Protein AF-A0A645J096-F1 (afdb_monomer_lite)

Secondary structure (DSSP, 8-state):
--B-TTS-B-----EEEEE-HHHIIIIIHHHH-EE-TTS-EE----SS-EEEEE-TTSPTTEEEEE-GGGEEEEE-S-TT-EEEEEEEEETTTTEEEEEEE--EEEEESSTTSEEEEE-TT-----------S---PPP--

Sequence (141 aa):
MAKTPEGKTRVVKEVLMIVNPVDYLQKVMPATTVRGADGRYVNDVFPFPTKPVQSTQMPVGKAIFGIGKRYFMGIGTDKSGKIEYDDSYKFLEDERVYLVKLYGHGEPLDNNAFVYADISGLIPAVHTVSIDGVVQTQEVV

Radius of gyration: 24.3 Å; chains: 1; bounding box: 73×26×65 Å

pLDDT: mean 83.19, std 10.9, range [48.84, 94.38]

Structure (mmCIF, N/CA/C/O backbone):
data_AF-A0A645J096-F1
#
_entry.id   AF-A0A645J096-F1
#
loop_
_atom_site.group_PDB
_atom_site.id
_atom_site.type_symbol
_atom_site.label_atom_id
_atom_site.label_alt_id
_atom_site.label_comp_id
_atom_site.label_asym_id
_atom_site.label_entity_id
_atom_site.label_seq_id
_atom_site.pdbx_PDB_ins_code
_atom_site.Cartn_x
_atom_site.Cartn_y
_atom_site.Cartn_z
_atom_site.occupancy
_atom_site.B_iso_or_equiv
_atom_site.auth_seq_id
_atom_site.auth_comp_id
_atom_site.auth_asym_id
_atom_site.auth_atom_id
_atom_site.pdbx_PDB_model_num
ATOM 1 N N . MET A 1 1 ? 5.492 0.769 15.751 1.00 72.56 1 MET A N 1
ATOM 2 C CA . MET A 1 1 ? 5.053 1.991 15.034 1.00 72.56 1 MET A CA 1
ATOM 3 C C . MET A 1 1 ? 5.183 3.284 15.844 1.00 72.56 1 MET A C 1
ATOM 5 O O . MET A 1 1 ? 5.943 4.135 15.412 1.00 72.56 1 MET A O 1
ATOM 9 N N . ALA A 1 2 ? 4.532 3.480 17.000 1.00 78.88 2 ALA A N 1
ATOM 10 C CA . ALA A 1 2 ? 4.588 4.765 17.736 1.00 78.88 2 ALA A CA 1
ATOM 11 C C . ALA A 1 2 ? 5.921 5.074 18.463 1.00 78.88 2 ALA A C 1
ATOM 13 O O . ALA A 1 2 ? 6.142 6.206 18.891 1.00 78.88 2 ALA A O 1
ATOM 14 N N . LYS A 1 3 ? 6.819 4.089 18.583 1.00 83.62 3 LYS A N 1
ATOM 15 C CA . LYS A 1 3 ? 8.191 4.261 19.082 1.00 83.62 3 LYS A CA 1
ATOM 16 C C . LYS A 1 3 ? 9.195 4.131 17.938 1.00 83.62 3 LYS A C 1
ATOM 18 O O . LYS A 1 3 ? 9.022 3.274 17.066 1.00 83.62 3 LYS A O 1
ATOM 23 N N . THR A 1 4 ? 10.217 4.979 17.936 1.00 80.56 4 THR A N 1
ATOM 24 C CA . THR A 1 4 ? 11.381 4.860 17.051 1.00 80.56 4 THR A CA 1
ATOM 25 C C . THR A 1 4 ? 12.261 3.683 17.488 1.00 80.56 4 THR A C 1
ATOM 27 O O . THR A 1 4 ? 12.073 3.160 18.591 1.00 80.56 4 THR A O 1
ATOM 30 N N . PRO A 1 5 ? 13.222 3.245 16.656 1.00 79.75 5 PRO A N 1
ATOM 31 C CA . PRO A 1 5 ? 14.232 2.273 17.080 1.00 79.75 5 PRO A CA 1
ATOM 32 C C . PRO A 1 5 ? 15.004 2.723 18.332 1.00 79.75 5 PRO A C 1
ATOM 34 O O . PRO A 1 5 ? 15.314 1.908 19.189 1.00 79.75 5 PRO A O 1
ATOM 37 N N . GLU A 1 6 ? 15.213 4.033 18.492 1.00 81.62 6 GLU A N 1
ATOM 38 C CA . GLU A 1 6 ? 15.845 4.658 19.667 1.00 81.62 6 GLU A CA 1
ATOM 39 C C . GLU A 1 6 ? 14.914 4.778 20.894 1.00 81.62 6 GLU A C 1
ATOM 41 O O . GLU A 1 6 ? 15.257 5.430 21.876 1.00 81.62 6 GLU A O 1
ATOM 46 N N . GLY A 1 7 ? 13.693 4.238 20.837 1.00 81.12 7 GLY A N 1
ATOM 47 C CA . GLY A 1 7 ? 12.732 4.278 21.945 1.00 81.12 7 GLY A CA 1
ATOM 48 C C . GLY A 1 7 ? 11.999 5.612 22.139 1.00 81.12 7 GLY A C 1
ATOM 49 O O . GLY A 1 7 ? 11.100 5.688 22.979 1.00 81.12 7 GLY A O 1
ATOM 50 N N . LYS A 1 8 ? 12.302 6.642 21.339 1.00 83.94 8 LYS A N 1
ATOM 51 C CA . LYS A 1 8 ? 11.587 7.929 21.356 1.00 83.94 8 LYS A CA 1
ATOM 52 C C . LYS A 1 8 ? 10.174 7.760 20.802 1.00 83.94 8 LYS A C 1
ATOM 54 O O . LYS A 1 8 ? 9.947 7.014 19.848 1.00 83.94 8 LYS A O 1
ATOM 59 N N . THR A 1 9 ? 9.209 8.462 21.379 1.00 85.75 9 THR A N 1
ATOM 60 C CA . THR A 1 9 ? 7.833 8.466 20.876 1.00 85.75 9 THR A CA 1
ATOM 61 C C . THR A 1 9 ? 7.709 9.375 19.655 1.00 85.75 9 THR A C 1
ATOM 63 O O . THR A 1 9 ? 8.404 10.381 19.522 1.00 85.75 9 THR A O 1
ATOM 66 N N . ARG A 1 10 ? 6.822 9.010 18.728 1.00 84.62 10 ARG A N 1
ATOM 67 C CA . ARG A 1 10 ? 6.464 9.834 17.570 1.00 84.62 10 ARG A CA 1
ATOM 68 C C . ARG A 1 10 ? 4.958 9.861 17.379 1.00 84.62 10 ARG A C 1
ATOM 70 O O . ARG A 1 10 ? 4.280 8.858 17.592 1.00 84.62 10 ARG A O 1
ATOM 77 N N . VAL A 1 11 ? 4.454 10.998 16.913 1.00 84.12 11 VAL A N 1
ATOM 78 C CA . VAL A 1 11 ? 3.046 11.147 16.541 1.00 84.12 11 VAL A CA 1
ATOM 79 C C . VAL A 1 11 ? 2.824 10.492 15.181 1.00 84.12 11 VAL A C 1
ATOM 81 O O . VAL A 1 11 ? 3.426 10.892 14.181 1.00 84.12 11 VAL A O 1
ATOM 84 N N . VAL A 1 12 ? 1.955 9.485 15.143 1.00 85.69 12 VAL A N 1
ATOM 85 C CA . VAL A 1 12 ? 1.457 8.893 13.899 1.00 85.69 12 VAL A CA 1
ATOM 86 C C . VAL A 1 12 ? 0.205 9.670 13.509 1.00 85.69 12 VAL A C 1
ATOM 88 O O . VAL A 1 12 ? -0.709 9.786 14.316 1.00 85.69 12 VAL A O 1
ATOM 91 N N . LYS A 1 13 ? 0.189 10.259 12.310 1.00 86.75 13 LYS A N 1
ATOM 92 C CA . LYS A 1 13 ? -0.961 11.037 11.806 1.00 86.75 13 LYS A CA 1
ATOM 93 C C . LYS A 1 13 ? -1.864 10.226 10.883 1.00 86.75 13 LYS A C 1
ATOM 95 O O . LYS A 1 13 ? -3.057 10.473 10.831 1.00 86.75 13 LYS A O 1
ATOM 100 N N . GLU A 1 14 ? -1.266 9.298 10.148 1.00 89.88 14 GLU A N 1
ATOM 101 C CA . GLU A 1 14 ? -1.932 8.460 9.159 1.00 89.88 14 GLU A CA 1
ATOM 102 C C . GLU A 1 14 ? -1.181 7.131 9.081 1.00 89.88 14 GLU A C 1
ATOM 104 O O . GLU A 1 14 ? 0.054 7.108 9.188 1.00 89.88 14 GLU A O 1
ATOM 109 N N . VAL A 1 15 ? -1.926 6.043 8.910 1.00 92.12 15 VAL A N 1
ATOM 110 C CA . VAL A 1 15 ? -1.398 4.705 8.647 1.00 92.12 15 VAL A CA 1
ATOM 111 C C . VAL A 1 15 ? -1.751 4.305 7.218 1.00 92.12 15 VAL A C 1
ATOM 113 O O . VAL A 1 15 ? -2.876 4.458 6.764 1.00 92.12 15 VAL A O 1
ATOM 116 N N . LEU A 1 16 ? -0.778 3.768 6.501 1.00 93.50 16 LEU A N 1
ATOM 117 C CA . LEU A 1 16 ? -0.968 3.103 5.225 1.00 93.50 16 LEU A CA 1
ATOM 118 C C . LEU A 1 16 ? -1.257 1.626 5.488 1.00 93.50 16 LEU A C 1
ATOM 120 O O . LEU A 1 16 ? -0.496 0.981 6.209 1.00 93.50 16 LEU A O 1
ATOM 124 N N . MET A 1 17 ? -2.321 1.099 4.893 1.00 93.19 17 MET A N 1
ATOM 125 C CA . MET A 1 17 ? -2.670 -0.318 4.934 1.00 93.19 17 MET A CA 1
ATOM 126 C C . MET A 1 17 ? -2.576 -0.883 3.520 1.00 93.19 17 MET A C 1
ATOM 128 O O . MET A 1 17 ? -3.372 -0.520 2.665 1.00 93.19 17 MET A O 1
ATOM 132 N N . ILE A 1 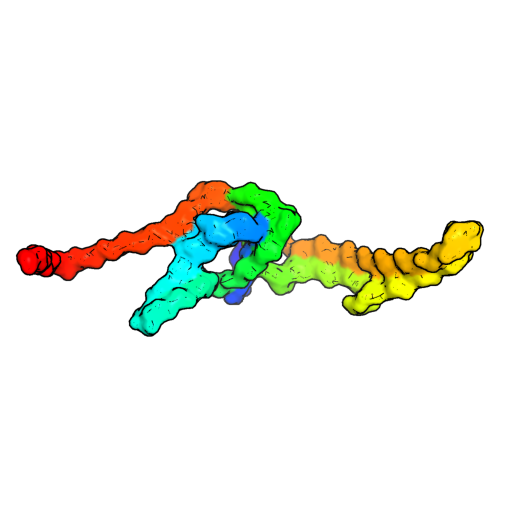18 ? -1.612 -1.763 3.261 1.00 93.81 18 ILE A N 1
ATOM 133 C CA . ILE A 1 18 ? -1.452 -2.425 1.963 1.00 93.81 18 ILE A CA 1
ATOM 134 C C . ILE A 1 18 ? -1.996 -3.844 2.075 1.00 93.81 18 ILE A C 1
ATOM 136 O O . ILE A 1 18 ? -1.529 -4.617 2.911 1.00 93.81 18 ILE A O 1
ATOM 140 N N . VAL A 1 19 ? -2.966 -4.181 1.231 1.00 93.75 19 VAL A N 1
ATOM 141 C CA . VAL A 1 19 ? -3.649 -5.481 1.238 1.00 93.75 19 VAL A CA 1
ATOM 142 C C . VAL A 1 19 ? -3.842 -6.034 -0.162 1.00 93.75 19 VAL A C 1
ATOM 144 O O . VAL A 1 19 ? -3.839 -5.294 -1.148 1.00 93.75 19 VAL A O 1
ATOM 147 N N . ASN A 1 20 ? -4.034 -7.349 -0.248 1.00 94.38 20 ASN A N 1
ATOM 148 C CA . ASN A 1 20 ? -4.463 -7.984 -1.484 1.00 94.38 20 ASN A CA 1
ATOM 149 C C . ASN A 1 20 ? -5.890 -7.509 -1.859 1.00 94.38 20 ASN A C 1
ATOM 151 O O . ASN A 1 20 ? -6.738 -7.402 -0.968 1.00 94.38 20 ASN A O 1
ATOM 155 N N . PRO A 1 21 ? -6.190 -7.257 -3.149 1.00 93.69 21 PRO A N 1
ATOM 156 C CA . PRO A 1 21 ? -7.537 -6.896 -3.604 1.00 93.69 21 PRO A CA 1
ATOM 157 C C . PRO A 1 21 ? -8.641 -7.873 -3.161 1.00 93.69 21 PRO A C 1
ATOM 159 O O . PRO A 1 21 ? -9.749 -7.450 -2.837 1.00 93.69 21 PRO A O 1
ATOM 162 N N . VAL A 1 22 ? -8.340 -9.175 -3.103 1.00 91.88 22 VAL A N 1
ATOM 163 C CA . VAL A 1 22 ? -9.286 -10.216 -2.674 1.00 91.88 22 VAL A CA 1
ATOM 164 C C . VAL A 1 22 ? -9.654 -10.039 -1.201 1.00 91.88 22 VAL A C 1
ATOM 166 O O . VAL A 1 22 ? -10.836 -9.970 -0.872 1.00 91.88 22 VAL A O 1
ATOM 169 N N . ASP A 1 23 ? -8.665 -9.890 -0.313 1.00 89.81 23 ASP A N 1
ATOM 170 C CA . ASP A 1 23 ? -8.927 -9.646 1.113 1.00 89.81 23 ASP A CA 1
ATOM 171 C C . ASP A 1 23 ? -9.577 -8.284 1.354 1.00 89.81 23 ASP A C 1
ATOM 173 O O . ASP A 1 23 ? -10.391 -8.144 2.269 1.00 89.81 23 ASP A O 1
ATOM 177 N N . TYR A 1 24 ? -9.241 -7.280 0.538 1.00 90.25 24 TYR A N 1
ATOM 178 C CA . TYR A 1 24 ? -9.886 -5.978 0.629 1.00 90.25 24 TYR A CA 1
ATOM 179 C C . TYR A 1 24 ? -11.396 -6.113 0.427 1.00 90.25 24 TYR A C 1
ATOM 181 O O . TYR A 1 24 ? -12.161 -5.693 1.288 1.00 90.25 24 TYR A O 1
ATOM 189 N N . LEU A 1 25 ? -11.827 -6.760 -0.657 1.00 88.56 25 LEU A N 1
ATOM 190 C CA . LEU A 1 25 ? -13.249 -6.909 -0.966 1.00 88.56 25 LEU A CA 1
ATOM 191 C C . LEU A 1 25 ? -13.973 -7.870 -0.017 1.00 88.56 25 LEU A C 1
ATOM 193 O O . LEU A 1 25 ? -15.129 -7.634 0.321 1.00 88.56 25 LEU A O 1
ATOM 197 N N . GLN A 1 26 ? -13.319 -8.948 0.419 1.00 87.38 26 GLN A N 1
ATOM 198 C CA . GLN A 1 26 ? -13.970 -9.978 1.235 1.00 87.38 26 GLN A CA 1
ATOM 199 C C . GLN A 1 26 ? -13.989 -9.666 2.732 1.00 87.38 26 GLN A C 1
ATOM 201 O O . GLN A 1 26 ? -14.879 -10.141 3.434 1.00 87.38 26 GLN A O 1
ATOM 206 N N . LYS A 1 27 ? -13.011 -8.908 3.239 1.00 84.12 27 LYS A N 1
ATOM 207 C CA . LYS A 1 27 ? -12.826 -8.708 4.683 1.00 84.12 27 LYS A CA 1
ATOM 208 C C . LYS A 1 27 ? -12.789 -7.239 5.074 1.00 84.12 27 LYS A C 1
ATOM 210 O O . LYS A 1 27 ? -13.505 -6.842 5.985 1.00 84.12 27 LYS A O 1
ATOM 215 N N . VAL A 1 28 ? -11.971 -6.431 4.397 1.00 84.88 28 VAL A N 1
ATOM 216 C CA . VAL A 1 28 ? -11.731 -5.034 4.803 1.00 84.88 28 VAL A CA 1
ATOM 217 C C . VAL A 1 28 ? -12.940 -4.163 4.491 1.00 84.88 28 VAL A C 1
ATOM 219 O O . VAL A 1 28 ? -13.514 -3.593 5.408 1.00 84.88 28 VAL A O 1
ATOM 222 N N . MET A 1 29 ? -13.369 -4.120 3.230 1.00 86.25 29 MET A N 1
ATOM 223 C CA . MET A 1 29 ? -14.521 -3.352 2.766 1.00 86.25 29 MET A CA 1
ATOM 224 C C . MET A 1 29 ? -15.786 -3.639 3.590 1.00 86.25 29 MET A C 1
ATOM 226 O O . MET A 1 29 ? -16.360 -2.683 4.104 1.00 86.25 29 MET A O 1
ATOM 230 N N . PRO A 1 30 ? -16.234 -4.895 3.795 1.00 82.94 30 PRO A N 1
ATOM 231 C CA . PRO A 1 30 ? -17.435 -5.141 4.590 1.00 82.94 30 PRO A CA 1
ATOM 232 C C . PRO A 1 30 ? -17.265 -4.765 6.067 1.00 82.94 30 PRO A C 1
ATOM 234 O O . PRO A 1 30 ? -18.245 -4.398 6.703 1.00 82.94 30 PRO A O 1
ATOM 237 N N . ALA A 1 31 ? -16.046 -4.815 6.615 1.00 81.25 31 ALA A N 1
ATOM 238 C CA . ALA A 1 31 ? -15.785 -4.415 7.996 1.00 81.25 31 ALA A CA 1
ATOM 239 C C . ALA A 1 31 ? -15.677 -2.891 8.192 1.00 81.25 31 ALA A C 1
ATOM 241 O O . ALA A 1 31 ? -15.860 -2.411 9.308 1.00 81.25 31 ALA A O 1
ATOM 242 N N . THR A 1 32 ? -15.359 -2.135 7.139 1.00 82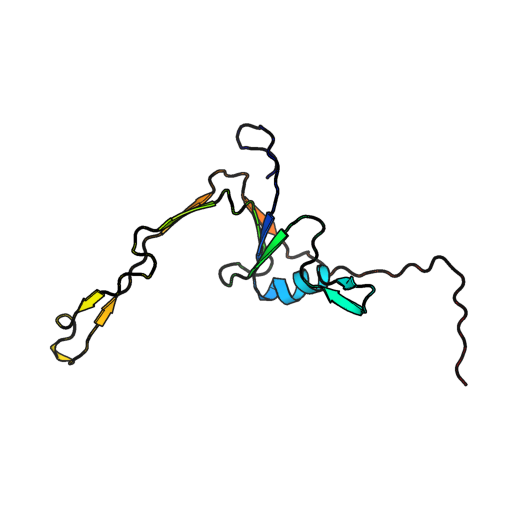.75 32 THR A N 1
ATOM 243 C CA . THR A 1 32 ? -15.118 -0.680 7.194 1.00 82.75 32 THR A CA 1
ATOM 244 C C . THR A 1 32 ? -16.200 0.132 6.488 1.00 82.75 32 THR A C 1
ATOM 246 O O . THR A 1 32 ? -16.123 1.361 6.443 1.00 82.75 32 THR A O 1
ATOM 249 N N . THR A 1 33 ? -17.211 -0.536 5.934 1.00 83.50 33 THR A N 1
ATOM 250 C CA . THR A 1 33 ? -18.363 0.115 5.315 1.00 83.50 33 THR A CA 1
ATOM 251 C C . THR A 1 33 ? -19.434 0.358 6.364 1.00 83.50 33 THR A C 1
ATOM 253 O O . THR A 1 33 ? -20.067 -0.575 6.854 1.00 83.50 33 THR A O 1
ATOM 256 N N . VAL A 1 34 ? -19.671 1.628 6.682 1.00 81.88 34 VAL A N 1
ATOM 257 C CA . VAL A 1 34 ? -20.715 2.042 7.624 1.00 81.88 34 VAL A CA 1
ATOM 258 C C . VAL A 1 34 ? -21.863 2.667 6.845 1.00 81.88 34 VAL A C 1
ATOM 260 O O . VAL A 1 34 ? -21.657 3.467 5.929 1.00 81.88 34 VAL A O 1
ATOM 263 N N . ARG A 1 35 ? -23.097 2.317 7.215 1.00 80.69 35 ARG A N 1
ATOM 264 C CA . ARG A 1 35 ? -24.282 3.008 6.708 1.00 80.69 35 ARG A CA 1
ATOM 265 C C . ARG A 1 35 ? -24.503 4.272 7.536 1.00 80.69 35 ARG A C 1
ATOM 267 O O . ARG A 1 35 ? -24.786 4.186 8.728 1.00 80.69 35 ARG A O 1
ATOM 274 N N . GLY A 1 36 ? -24.344 5.431 6.907 1.00 78.00 36 GLY A N 1
ATOM 275 C CA . GLY A 1 36 ? -24.611 6.723 7.526 1.00 78.00 36 GLY A CA 1
ATOM 276 C C . GLY A 1 36 ? -26.092 6.894 7.871 1.00 78.00 36 GLY A C 1
ATOM 277 O O . GLY A 1 36 ? -26.963 6.235 7.299 1.00 78.00 36 GLY A O 1
ATOM 278 N N . ALA A 1 37 ? -26.389 7.815 8.791 1.00 77.31 37 ALA A N 1
ATOM 279 C CA . ALA A 1 37 ? -27.765 8.178 9.145 1.00 77.31 37 ALA A CA 1
ATOM 280 C C . ALA A 1 37 ? -28.553 8.769 7.954 1.00 77.31 37 ALA A C 1
ATOM 282 O O . ALA A 1 37 ? -29.779 8.743 7.947 1.00 77.31 37 ALA A O 1
ATOM 283 N N . ASP A 1 38 ? -27.849 9.256 6.928 1.00 80.19 38 ASP A N 1
ATOM 284 C CA . ASP A 1 38 ? -28.394 9.720 5.649 1.00 80.19 38 ASP A CA 1
ATOM 285 C C . ASP A 1 38 ? -28.722 8.572 4.671 1.00 80.19 38 ASP A C 1
ATOM 287 O O . ASP A 1 38 ? -29.152 8.811 3.543 1.00 80.19 38 ASP A O 1
ATOM 291 N N . GLY A 1 39 ? -28.514 7.318 5.082 1.00 79.00 39 GLY A N 1
ATOM 292 C CA . GLY A 1 39 ? -28.806 6.120 4.302 1.00 79.00 39 GLY A CA 1
ATOM 293 C C . GLY A 1 39 ? -27.724 5.728 3.295 1.00 79.00 39 GLY A C 1
ATOM 294 O O . GLY A 1 39 ? -27.868 4.671 2.674 1.00 79.00 39 GLY A O 1
ATOM 295 N N . ARG A 1 40 ? -26.649 6.516 3.146 1.00 85.25 40 ARG A N 1
ATOM 296 C CA . ARG A 1 40 ? -25.528 6.212 2.245 1.00 85.25 40 ARG A CA 1
ATOM 297 C C . ARG A 1 40 ? -24.547 5.228 2.873 1.00 85.25 40 ARG A C 1
ATOM 299 O O . ARG A 1 40 ? -24.326 5.231 4.081 1.00 85.25 40 ARG A O 1
ATOM 306 N N . TYR A 1 41 ? -23.927 4.408 2.032 1.00 82.19 41 TYR A N 1
ATOM 307 C CA . TYR A 1 41 ? -22.795 3.577 2.426 1.00 82.19 41 TYR A CA 1
ATOM 308 C C . TYR A 1 41 ? -21.511 4.384 2.271 1.00 82.19 41 TYR A C 1
ATOM 310 O O . TYR A 1 41 ? -21.187 4.838 1.173 1.00 82.19 41 TYR A O 1
ATOM 318 N N . VAL A 1 42 ? -20.808 4.582 3.381 1.00 83.50 42 VAL A N 1
ATOM 319 C CA . VAL A 1 42 ? -19.490 5.212 3.403 1.00 83.50 42 VAL A CA 1
ATOM 320 C C . VAL A 1 42 ? -18.470 4.101 3.599 1.00 83.50 42 VAL A C 1
ATOM 322 O O . VAL A 1 42 ? -18.475 3.427 4.628 1.00 83.50 42 VAL A O 1
ATOM 325 N N . ASN A 1 43 ? -17.633 3.892 2.587 1.00 84.12 43 ASN A N 1
ATOM 326 C CA . ASN A 1 43 ? -16.575 2.884 2.609 1.00 84.12 43 ASN A CA 1
ATOM 327 C C . ASN A 1 43 ? -15.331 3.420 3.333 1.00 84.12 43 ASN A C 1
ATOM 329 O O . ASN A 1 43 ? -15.163 4.633 3.469 1.00 84.12 43 ASN A O 1
ATOM 333 N N . ASP A 1 44 ? -14.435 2.512 3.731 1.00 81.75 44 ASP A N 1
ATOM 334 C CA . ASP A 1 44 ? -13.115 2.831 4.295 1.00 81.75 44 ASP A CA 1
ATOM 335 C C . ASP A 1 44 ? -13.163 3.736 5.538 1.00 81.75 44 ASP A C 1
ATOM 337 O O . ASP A 1 44 ? -12.282 4.565 5.774 1.00 81.75 44 ASP A O 1
ATOM 341 N N . VAL A 1 45 ? -14.189 3.562 6.373 1.00 83.62 45 VAL A N 1
ATOM 342 C CA . VAL A 1 45 ? -14.296 4.251 7.658 1.00 83.62 45 VAL A CA 1
ATOM 343 C C . VAL A 1 45 ? -13.503 3.465 8.698 1.00 83.62 45 VAL A C 1
ATOM 345 O O . VAL A 1 45 ? -13.936 2.426 9.192 1.00 83.62 45 VAL A O 1
ATOM 348 N N . PHE A 1 46 ? -12.317 3.971 9.034 1.00 86.31 46 PHE A N 1
ATOM 349 C CA . PHE A 1 46 ? -11.442 3.382 10.047 1.00 8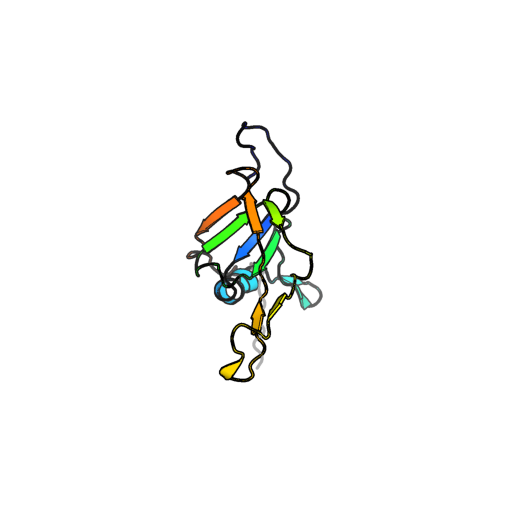6.31 46 PHE A CA 1
ATOM 350 C C . PHE A 1 46 ? -11.465 4.195 11.356 1.00 86.31 46 PHE A C 1
ATOM 352 O O . PHE A 1 46 ? -11.531 5.424 11.305 1.00 86.31 46 PHE A O 1
ATOM 359 N N . PRO A 1 47 ? -11.314 3.552 12.535 1.00 83.50 47 PRO A N 1
ATOM 360 C CA . PRO A 1 47 ? -11.207 4.250 13.827 1.00 83.50 47 PRO A CA 1
ATOM 361 C C . PRO A 1 47 ? -9.995 5.186 13.935 1.00 83.50 47 PRO A C 1
ATOM 363 O O . PRO A 1 47 ? -9.983 6.122 14.730 1.00 83.50 47 PRO A O 1
ATOM 366 N N . PHE A 1 48 ? -8.956 4.913 13.146 1.00 88.19 48 PHE A N 1
ATOM 367 C CA . PHE A 1 48 ? -7.760 5.734 13.023 1.00 88.19 48 PHE A CA 1
ATOM 368 C C . PHE A 1 48 ? -7.567 6.106 11.549 1.00 88.19 48 PHE A C 1
ATOM 370 O O . PHE A 1 48 ? -7.823 5.237 10.712 1.00 88.19 48 PHE A O 1
ATOM 377 N N . PRO A 1 49 ? -7.080 7.318 11.205 1.00 88.31 49 PRO A N 1
ATOM 378 C CA . PRO A 1 49 ? -6.848 7.724 9.819 1.00 88.31 49 PRO A CA 1
ATOM 379 C C . PRO A 1 49 ? -5.959 6.713 9.087 1.00 88.31 49 PRO A C 1
ATOM 381 O O . PRO A 1 49 ? -4.737 6.684 9.262 1.00 88.31 49 PRO A O 1
ATOM 384 N N . THR A 1 50 ? -6.594 5.843 8.304 1.00 91.00 50 THR A N 1
ATOM 385 C CA . THR A 1 50 ? -5.952 4.713 7.638 1.00 91.00 50 THR A CA 1
ATOM 386 C C . THR A 1 50 ? -6.305 4.759 6.169 1.00 91.00 50 THR A C 1
ATOM 388 O O . THR A 1 50 ? -7.476 4.839 5.811 1.00 91.00 50 THR A O 1
ATOM 391 N N . LYS A 1 51 ? -5.285 4.717 5.316 1.00 92.44 51 LYS A N 1
ATOM 392 C CA . LYS A 1 51 ? -5.443 4.708 3.870 1.00 92.44 51 LYS A CA 1
ATOM 393 C C . LYS A 1 51 ? -5.227 3.287 3.343 1.00 92.44 51 LYS A C 1
ATOM 395 O O . LYS A 1 51 ? -4.077 2.832 3.338 1.00 92.44 51 LYS A O 1
ATOM 400 N N . PRO A 1 52 ? -6.282 2.583 2.902 1.00 91.56 52 PRO A N 1
ATOM 401 C CA . PRO A 1 52 ? -6.131 1.289 2.258 1.00 91.56 52 PRO A CA 1
ATOM 402 C C . PRO A 1 52 ? -5.562 1.459 0.843 1.00 91.56 52 PRO A C 1
ATOM 404 O O . PRO A 1 52 ? -5.966 2.337 0.081 1.00 91.56 52 PRO A O 1
ATOM 407 N N . VAL A 1 53 ? -4.603 0.610 0.488 1.00 93.88 53 VAL A N 1
ATOM 408 C CA . VAL A 1 53 ? -4.003 0.497 -0.842 1.00 93.88 53 VAL A CA 1
ATOM 409 C C . VAL A 1 53 ? -4.041 -0.965 -1.251 1.00 93.88 53 VAL A C 1
ATOM 411 O O . VAL A 1 53 ? -3.521 -1.839 -0.559 1.00 93.88 53 VAL A O 1
ATOM 414 N N . GLN A 1 54 ? -4.657 -1.230 -2.396 1.00 92.94 54 GLN A N 1
ATOM 415 C CA . GLN A 1 54 ? -4.756 -2.575 -2.943 1.00 92.94 54 GLN A CA 1
ATOM 416 C C . GLN A 1 54 ? -3.522 -2.874 -3.799 1.00 92.94 54 GLN A C 1
ATOM 418 O O . GLN A 1 54 ? -3.180 -2.097 -4.689 1.00 92.94 54 GLN A O 1
ATOM 423 N N . SER A 1 55 ? -2.846 -3.992 -3.532 1.00 93.06 55 SER A N 1
ATOM 424 C CA . SER A 1 55 ? -1.668 -4.432 -4.284 1.00 93.06 55 SER A CA 1
ATOM 425 C C . SER A 1 55 ? -1.734 -5.926 -4.575 1.00 93.06 55 SER A C 1
ATOM 427 O O . SER A 1 55 ? -1.854 -6.741 -3.662 1.00 93.06 55 SER A O 1
ATOM 429 N N . THR A 1 56 ? -1.608 -6.295 -5.850 1.00 93.19 56 THR A N 1
ATOM 430 C CA . THR A 1 56 ? -1.564 -7.697 -6.299 1.00 93.19 56 THR A CA 1
ATOM 431 C C . THR A 1 56 ? -0.293 -8.423 -5.859 1.00 93.19 56 THR A C 1
ATOM 433 O O . THR A 1 56 ? -0.278 -9.648 -5.817 1.00 93.19 56 THR A O 1
ATOM 436 N N . GLN A 1 57 ? 0.752 -7.681 -5.477 1.00 92.00 57 GLN A N 1
ATOM 437 C CA . GLN A 1 57 ? 2.004 -8.240 -4.965 1.00 92.00 57 GLN A CA 1
ATOM 438 C C . GLN A 1 57 ? 1.868 -8.764 -3.525 1.00 92.00 57 GLN A C 1
ATOM 440 O O . GLN A 1 57 ? 2.739 -9.489 -3.043 1.00 92.00 57 GLN A O 1
ATOM 445 N N . MET A 1 58 ? 0.800 -8.392 -2.808 1.00 92.31 58 MET A N 1
ATOM 446 C CA . MET A 1 58 ? 0.560 -8.900 -1.460 1.00 92.31 58 MET A CA 1
ATOM 447 C C . MET A 1 58 ? -0.085 -10.284 -1.491 1.00 92.31 58 MET A C 1
ATOM 449 O O . MET A 1 58 ? -1.082 -10.468 -2.188 1.00 92.31 58 MET A O 1
ATOM 453 N N . PRO A 1 59 ? 0.434 -11.260 -0.727 1.00 92.88 59 PRO A N 1
ATOM 454 C CA . PRO A 1 59 ? -0.214 -12.556 -0.602 1.00 92.88 59 PRO A CA 1
ATOM 455 C C . PRO A 1 59 ? -1.544 -12.427 0.150 1.00 92.88 59 PRO A C 1
ATOM 457 O O . PRO A 1 59 ? -1.694 -11.578 1.031 1.00 92.88 59 PRO A O 1
ATOM 460 N N . VAL A 1 60 ? -2.491 -13.302 -0.188 1.00 91.06 60 VAL A N 1
ATOM 4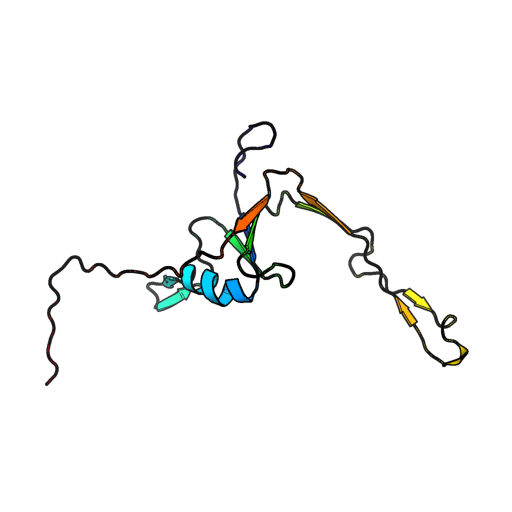61 C CA . VAL A 1 60 ? -3.796 -13.381 0.482 1.00 91.06 60 VAL A CA 1
ATOM 462 C C . VAL A 1 60 ? -3.611 -13.744 1.961 1.00 91.06 60 VAL A C 1
ATOM 464 O O . VAL A 1 60 ? -2.741 -14.541 2.314 1.00 91.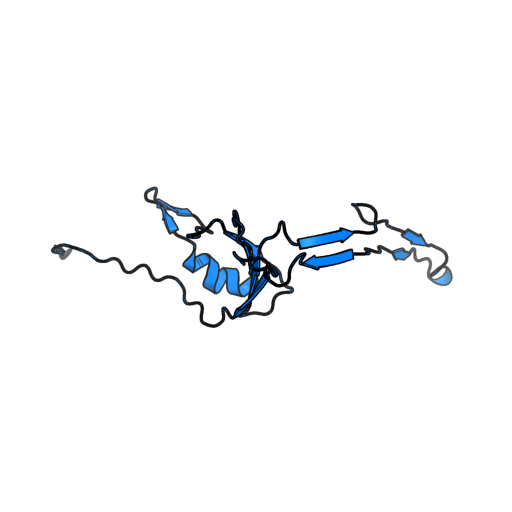06 60 VAL A O 1
ATOM 467 N N . GLY A 1 61 ? -4.423 -13.154 2.834 1.00 89.75 61 GLY A N 1
ATOM 468 C CA . GLY A 1 61 ? -4.385 -13.337 4.281 1.00 89.75 61 GLY A CA 1
ATOM 469 C C . GLY A 1 61 ? -3.327 -12.500 4.992 1.00 89.75 61 GLY A C 1
ATOM 470 O O . GLY A 1 61 ? -3.169 -12.648 6.199 1.00 89.75 61 GLY A O 1
ATOM 471 N N . LYS A 1 62 ? -2.613 -11.606 4.299 1.00 92.62 62 LYS A N 1
ATOM 472 C CA . LYS A 1 62 ? -1.590 -10.749 4.914 1.00 92.62 62 LYS A CA 1
ATOM 473 C C . LYS A 1 62 ? -1.769 -9.285 4.538 1.00 92.62 62 LYS A C 1
ATOM 475 O O . LYS A 1 62 ? -2.265 -8.951 3.464 1.00 92.62 62 LYS A O 1
ATOM 480 N N . ALA A 1 63 ? -1.344 -8.413 5.443 1.00 93.19 63 ALA A N 1
ATOM 481 C CA . ALA A 1 63 ? -1.397 -6.970 5.273 1.00 93.19 63 ALA A CA 1
ATOM 482 C C . ALA A 1 63 ? -0.101 -6.321 5.756 1.00 93.19 63 ALA A C 1
ATOM 484 O O . ALA A 1 63 ? 0.512 -6.770 6.725 1.00 93.19 63 ALA A O 1
ATOM 485 N N . ILE A 1 64 ? 0.294 -5.224 5.115 1.00 93.19 64 ILE A N 1
ATOM 486 C CA . ILE A 1 64 ? 1.335 -4.339 5.640 1.00 93.19 64 ILE A CA 1
ATOM 487 C C . ILE A 1 64 ? 0.659 -3.104 6.213 1.00 93.19 64 ILE A C 1
ATOM 489 O O . ILE A 1 64 ? -0.053 -2.400 5.502 1.00 93.19 64 ILE A O 1
ATOM 493 N N . PHE A 1 65 ? 0.942 -2.805 7.475 1.00 92.38 65 PHE A N 1
ATOM 494 C CA . PHE A 1 65 ? 0.596 -1.531 8.092 1.00 92.38 65 PHE A CA 1
ATOM 495 C C . PHE A 1 65 ? 1.856 -0.706 8.262 1.00 92.38 65 PHE A C 1
ATOM 497 O O . PHE A 1 65 ? 2.851 -1.203 8.784 1.00 92.38 65 PHE A O 1
ATOM 504 N N . GLY A 1 66 ? 1.841 0.560 7.869 1.00 91.62 66 GLY A N 1
ATOM 505 C CA . GLY A 1 66 ? 2.996 1.399 8.136 1.00 91.62 66 GLY A CA 1
ATOM 506 C C . GLY A 1 66 ? 2.797 2.874 7.898 1.00 91.62 66 GLY A C 1
ATOM 507 O O . GLY A 1 66 ? 1.720 3.342 7.553 1.00 91.62 66 GLY A O 1
ATOM 508 N N . ILE A 1 67 ? 3.859 3.636 8.117 1.00 91.75 67 ILE A N 1
ATOM 509 C CA . ILE A 1 67 ? 3.833 5.089 7.972 1.00 91.75 67 ILE A CA 1
ATOM 510 C C . ILE A 1 67 ? 4.406 5.426 6.598 1.00 91.75 67 ILE A C 1
ATOM 512 O O . ILE A 1 67 ? 5.622 5.459 6.438 1.00 91.75 67 ILE A O 1
ATOM 516 N N . GLY A 1 68 ? 3.554 5.717 5.609 1.00 87.31 68 GLY A N 1
ATOM 517 C CA . GLY A 1 68 ? 3.998 5.973 4.228 1.00 87.31 68 GLY A CA 1
ATOM 518 C C . GLY A 1 68 ? 5.074 7.064 4.112 1.00 87.31 68 GLY A C 1
ATOM 519 O O . GLY A 1 68 ? 6.029 6.920 3.360 1.00 87.31 68 GLY A O 1
ATOM 520 N N . LYS A 1 69 ? 5.006 8.107 4.952 1.00 88.75 69 LYS A N 1
ATOM 521 C CA . LYS A 1 69 ? 6.021 9.183 5.026 1.00 88.75 69 LYS A CA 1
ATOM 522 C C . LYS A 1 69 ? 7.401 8.729 5.524 1.00 88.75 69 LYS A C 1
ATOM 524 O O . LYS A 1 69 ? 8.338 9.519 5.508 1.00 88.75 69 LYS A O 1
ATOM 529 N N . ARG A 1 70 ? 7.514 7.505 6.041 1.00 89.62 70 ARG A N 1
ATOM 530 C CA . ARG A 1 70 ? 8.757 6.882 6.517 1.00 89.62 70 ARG A CA 1
ATOM 531 C C . ARG A 1 70 ? 9.275 5.814 5.553 1.00 89.62 70 ARG A C 1
ATOM 533 O O . ARG A 1 70 ? 10.150 5.043 5.928 1.00 89.62 70 ARG A O 1
ATOM 540 N N . TYR A 1 71 ? 8.748 5.767 4.334 1.00 90.38 71 TYR A N 1
ATOM 541 C CA . TYR A 1 71 ? 9.312 4.970 3.257 1.00 90.38 71 TYR A CA 1
ATOM 542 C C . TYR A 1 71 ? 10.171 5.864 2.367 1.00 90.38 71 TYR A C 1
ATOM 544 O O . TYR A 1 71 ? 9.684 6.868 1.845 1.00 90.38 71 TYR A O 1
ATOM 552 N N . PHE A 1 72 ? 11.442 5.517 2.214 1.00 91.56 72 PHE A N 1
ATOM 553 C CA . PHE A 1 72 ? 12.300 6.134 1.220 1.00 91.56 72 PHE A CA 1
ATOM 554 C C . PHE A 1 72 ? 12.164 5.363 -0.090 1.00 91.56 72 PHE A C 1
ATOM 556 O O . PHE A 1 72 ? 12.238 4.139 -0.101 1.00 91.56 72 PHE A O 1
ATOM 563 N N . MET A 1 73 ? 11.957 6.083 -1.190 1.00 89.50 73 MET A N 1
ATOM 564 C CA . MET A 1 73 ? 11.941 5.521 -2.537 1.00 89.50 73 MET A CA 1
ATOM 565 C C . MET A 1 73 ? 12.734 6.446 -3.455 1.00 89.50 73 MET A C 1
ATOM 567 O O . MET A 1 73 ? 12.260 7.518 -3.834 1.00 89.50 73 MET A O 1
ATOM 571 N N . GLY A 1 74 ? 13.951 6.034 -3.791 1.00 87.38 74 GLY A N 1
ATOM 572 C CA . GLY A 1 74 ? 14.773 6.664 -4.812 1.00 87.38 74 GLY A CA 1
ATOM 573 C C . GLY A 1 74 ? 14.471 6.056 -6.176 1.00 87.38 74 GLY A C 1
ATOM 574 O O . GLY A 1 74 ? 14.496 4.837 -6.331 1.00 87.38 74 GLY A O 1
ATOM 575 N N . ILE A 1 75 ? 14.198 6.896 -7.172 1.00 86.88 75 ILE A N 1
ATOM 576 C CA . ILE A 1 75 ? 14.034 6.482 -8.569 1.00 86.88 75 ILE A CA 1
ATOM 577 C C . ILE A 1 75 ? 15.150 7.143 -9.379 1.00 86.88 75 ILE A C 1
ATOM 579 O O . ILE A 1 75 ? 15.279 8.364 -9.380 1.00 86.88 75 ILE A O 1
ATOM 583 N N . GLY A 1 76 ? 15.980 6.324 -10.022 1.00 78.25 76 GLY A N 1
ATOM 584 C CA . GLY A 1 76 ? 17.188 6.727 -10.745 1.00 78.25 76 GLY A CA 1
ATOM 585 C C . GLY A 1 76 ? 16.981 6.983 -12.238 1.00 78.25 76 GLY A C 1
ATOM 586 O O . GLY A 1 76 ? 17.947 6.973 -12.993 1.00 78.25 76 GLY A O 1
ATOM 587 N N . THR A 1 77 ? 15.741 7.163 -12.689 1.00 74.25 77 THR A N 1
ATOM 588 C CA . THR A 1 77 ? 15.418 7.427 -14.098 1.00 74.25 77 THR A CA 1
ATOM 589 C C . THR A 1 77 ? 14.526 8.643 -14.232 1.00 74.25 77 THR A C 1
ATOM 591 O O . THR A 1 77 ? 13.941 9.115 -13.256 1.00 74.25 77 THR A O 1
ATOM 594 N N . ASP A 1 78 ? 14.395 9.125 -15.464 1.00 67.19 78 ASP A N 1
ATOM 595 C CA . ASP A 1 78 ? 13.453 10.187 -15.781 1.00 67.19 78 ASP A CA 1
ATOM 596 C C . ASP A 1 78 ? 12.027 9.798 -15.356 1.00 67.19 78 ASP A C 1
ATOM 598 O O . ASP A 1 78 ? 11.666 8.615 -15.387 1.00 67.19 78 ASP A O 1
ATOM 602 N N . LYS A 1 79 ? 11.219 10.779 -14.934 1.00 64.75 79 LYS A N 1
ATOM 603 C CA . LYS A 1 79 ? 9.913 10.540 -14.275 1.00 64.75 79 LYS A CA 1
ATOM 604 C C . LYS A 1 79 ? 8.943 9.695 -15.109 1.00 64.75 79 LYS A C 1
ATOM 606 O O . LYS A 1 79 ? 8.061 9.052 -14.550 1.00 64.75 79 LYS A O 1
ATOM 611 N N . SER A 1 80 ? 9.098 9.715 -16.427 1.00 66.50 80 SER A N 1
ATOM 612 C CA . SER A 1 80 ? 8.269 8.997 -17.397 1.00 66.50 80 SER A CA 1
ATOM 613 C C . SER A 1 80 ? 8.868 7.669 -17.875 1.00 66.50 80 SER A C 1
ATOM 615 O O . SER A 1 80 ? 8.264 7.007 -18.713 1.00 66.50 80 SER A O 1
ATOM 617 N N . GLY A 1 81 ? 10.038 7.268 -17.363 1.00 69.44 81 GLY A N 1
ATOM 618 C CA . GLY A 1 81 ? 10.851 6.222 -17.978 1.00 69.44 81 GLY A CA 1
ATOM 619 C C . GLY A 1 81 ? 11.453 6.725 -19.292 1.00 69.44 81 GLY A C 1
ATOM 620 O O . GLY A 1 81 ? 10.812 7.428 -20.073 1.00 69.44 81 GLY A O 1
ATOM 621 N N . LYS A 1 82 ? 12.722 6.409 -19.541 1.00 78.69 82 LYS A N 1
ATOM 622 C CA . LYS A 1 82 ? 13.343 6.729 -20.826 1.00 78.69 82 LYS A CA 1
ATOM 623 C C . LYS A 1 82 ? 13.082 5.561 -21.768 1.00 78.69 82 LYS A C 1
ATOM 625 O O . LYS A 1 82 ? 13.556 4.457 -21.507 1.00 78.69 82 LYS A O 1
ATOM 630 N N . ILE A 1 83 ? 12.304 5.807 -22.821 1.00 83.62 83 ILE A N 1
ATOM 631 C CA . ILE A 1 83 ? 12.137 4.849 -23.914 1.00 83.62 83 ILE A CA 1
ATOM 632 C C . ILE A 1 83 ? 13.373 4.968 -24.799 1.00 83.62 83 ILE A C 1
ATOM 634 O O . ILE A 1 83 ? 13.605 6.001 -25.427 1.00 83.62 83 ILE A O 1
ATOM 638 N N . GLU A 1 84 ? 14.180 3.920 -24.812 1.00 87.06 84 GLU A N 1
ATOM 639 C CA . GLU A 1 84 ? 15.292 3.757 -25.740 1.00 87.06 84 GLU A CA 1
ATOM 640 C C . GLU A 1 84 ? 14.810 2.886 -26.902 1.00 87.06 84 GLU A C 1
ATOM 642 O O . GLU A 1 84 ? 14.024 1.960 -26.696 1.00 87.06 84 GLU A O 1
ATOM 647 N N . TYR A 1 85 ? 15.229 3.210 -28.122 1.00 89.62 85 TYR A N 1
ATOM 648 C CA . TYR A 1 85 ? 14.909 2.428 -29.312 1.00 89.62 85 TYR A CA 1
ATOM 649 C C . TYR A 1 85 ? 16.193 2.072 -30.053 1.00 89.62 85 TYR A C 1
ATOM 651 O O . TYR A 1 85 ? 17.153 2.845 -30.030 1.00 89.62 85 TYR A O 1
ATOM 659 N N . ASP A 1 86 ? 16.201 0.907 -30.692 1.00 89.75 86 ASP A N 1
ATOM 660 C CA . ASP A 1 86 ? 17.315 0.442 -31.512 1.00 89.75 86 ASP A CA 1
ATOM 661 C C . ASP A 1 86 ? 16.787 -0.354 -32.715 1.00 89.75 86 ASP A C 1
ATOM 663 O O . ASP A 1 86 ? 15.990 -1.284 -32.556 1.00 89.75 86 ASP A O 1
ATOM 667 N N . ASP A 1 87 ? 17.241 0.034 -33.907 1.00 90.38 87 ASP A N 1
ATOM 668 C CA . ASP A 1 87 ? 16.904 -0.588 -35.196 1.00 90.38 87 ASP A CA 1
ATOM 669 C C . ASP A 1 87 ? 18.008 -1.561 -35.663 1.00 90.38 87 ASP A C 1
ATOM 671 O O . ASP A 1 87 ? 17.842 -2.285 -36.641 1.00 90.38 87 ASP A O 1
ATOM 675 N N . SER A 1 88 ? 19.156 -1.595 -34.975 1.00 89.62 88 SER A N 1
ATOM 676 C CA . SER A 1 88 ? 20.314 -2.416 -35.352 1.00 89.62 88 SER A CA 1
ATOM 677 C C . SER A 1 88 ? 20.278 -3.839 -34.784 1.00 89.62 88 SER A C 1
ATOM 679 O O . SER A 1 88 ? 20.883 -4.743 -35.358 1.00 89.62 88 SER A O 1
ATOM 681 N N . TYR A 1 89 ? 19.557 -4.067 -33.681 1.00 88.62 89 TYR A N 1
ATOM 682 C CA . TYR A 1 89 ? 19.544 -5.361 -32.986 1.00 88.62 89 TYR A CA 1
ATOM 683 C C . TYR A 1 89 ? 18.776 -6.459 -33.741 1.00 88.62 89 TYR A C 1
ATOM 685 O O . TYR A 1 89 ? 19.175 -7.621 -33.694 1.00 88.62 89 TYR A O 1
ATOM 693 N N . LYS A 1 90 ? 17.700 -6.098 -34.451 1.00 88.56 90 LYS A N 1
ATOM 694 C CA . LYS A 1 90 ? 16.871 -7.007 -35.265 1.00 88.56 90 LYS A CA 1
ATOM 695 C C . LYS A 1 90 ? 16.732 -6.520 -36.707 1.00 88.56 90 LYS A C 1
ATOM 697 O O . LYS A 1 90 ? 15.643 -6.402 -37.265 1.00 88.56 90 LYS A O 1
ATOM 702 N N . PHE A 1 91 ? 17.876 -6.183 -37.293 1.00 88.88 91 PHE A N 1
ATOM 703 C CA . PHE A 1 91 ? 17.926 -5.604 -38.630 1.00 88.88 91 PHE A CA 1
ATOM 704 C C . PHE A 1 91 ? 17.527 -6.599 -39.735 1.00 88.88 91 PHE A C 1
ATOM 706 O O . PHE A 1 91 ? 16.908 -6.203 -40.716 1.00 88.88 91 PHE A O 1
ATOM 713 N N . LEU A 1 92 ? 17.862 -7.889 -39.591 1.00 91.50 92 LEU A N 1
ATOM 714 C CA . LEU A 1 92 ? 17.539 -8.916 -40.596 1.00 91.50 92 LEU A CA 1
ATOM 715 C C . LEU A 1 92 ? 16.036 -9.217 -40.663 1.00 91.50 92 LEU A C 1
ATOM 717 O O . LEU A 1 92 ? 15.533 -9.618 -41.709 1.00 91.50 92 LEU A O 1
ATOM 721 N N . GLU A 1 93 ? 15.338 -9.024 -39.549 1.00 91.50 93 GLU A N 1
ATOM 722 C CA . GLU A 1 93 ? 13.908 -9.263 -39.386 1.00 91.50 93 GLU A CA 1
ATOM 723 C C . GLU A 1 93 ? 13.052 -8.011 -39.638 1.00 91.50 93 GLU A C 1
ATOM 725 O O . GLU A 1 93 ? 11.829 -8.102 -39.565 1.00 91.50 93 GLU A O 1
ATOM 730 N N . ASP A 1 94 ? 13.674 -6.865 -39.949 1.00 89.88 94 ASP A N 1
ATOM 731 C CA . ASP A 1 94 ? 13.011 -5.563 -40.130 1.00 89.88 94 ASP A CA 1
ATOM 732 C C . ASP A 1 94 ? 12.183 -5.132 -38.894 1.00 89.88 94 ASP A C 1
ATOM 734 O O . ASP A 1 94 ? 11.078 -4.597 -38.999 1.00 89.88 94 ASP A O 1
ATOM 738 N N . GLU A 1 95 ? 12.709 -5.384 -37.684 1.00 92.00 95 GLU A N 1
ATOM 739 C CA . GLU A 1 95 ? 12.032 -5.066 -36.419 1.00 92.00 95 GLU A CA 1
ATOM 740 C C . GLU A 1 95 ? 12.736 -3.946 -35.631 1.00 92.00 95 GLU A C 1
ATOM 742 O O . GLU A 1 95 ? 13.926 -4.017 -35.321 1.00 92.00 95 GLU A O 1
ATOM 747 N N . ARG A 1 96 ? 11.958 -2.949 -35.185 1.00 93.50 96 ARG A N 1
ATOM 748 C CA . ARG A 1 96 ? 12.391 -1.941 -34.203 1.00 93.50 96 ARG A CA 1
ATOM 749 C C . ARG A 1 96 ? 12.152 -2.431 -32.781 1.00 93.50 96 ARG A C 1
ATOM 751 O O . ARG A 1 96 ? 11.024 -2.769 -32.415 1.00 93.50 96 ARG A O 1
ATOM 758 N N . VAL A 1 97 ? 13.183 -2.381 -31.943 1.00 92.56 97 VAL A N 1
ATOM 759 C CA . VAL A 1 97 ? 13.084 -2.779 -30.534 1.00 92.56 97 VAL A CA 1
ATOM 760 C C . VAL A 1 97 ? 13.009 -1.552 -29.634 1.00 92.56 97 VAL A C 1
ATOM 762 O O . VAL A 1 97 ? 13.742 -0.584 -29.820 1.00 92.56 97 VAL A O 1
ATOM 765 N N . TYR A 1 98 ? 12.132 -1.615 -28.630 1.00 91.69 98 TYR A N 1
ATOM 766 C CA . TYR A 1 98 ? 11.980 -0.595 -27.596 1.00 91.69 98 TYR A CA 1
ATOM 767 C C . TYR A 1 98 ? 12.347 -1.164 -26.228 1.00 91.69 98 TYR A C 1
ATOM 769 O O . TYR A 1 98 ? 11.948 -2.273 -25.870 1.00 91.69 98 TYR A O 1
ATOM 777 N N . LEU A 1 99 ? 13.074 -0.382 -25.441 1.00 88.31 99 LEU A N 1
ATOM 778 C CA . LEU A 1 99 ? 13.530 -0.740 -24.109 1.00 88.31 99 LEU A CA 1
ATOM 779 C C . LEU A 1 99 ? 13.178 0.382 -23.132 1.00 88.31 99 LEU A C 1
ATOM 781 O O . LEU A 1 99 ? 13.505 1.545 -23.354 1.00 88.31 99 LEU A O 1
ATOM 785 N N . VAL A 1 100 ? 12.569 0.013 -22.007 1.00 88.12 100 VAL A N 1
ATOM 786 C CA . VAL A 1 100 ? 12.379 0.907 -20.861 1.00 88.12 100 VAL A CA 1
ATOM 787 C C . VAL A 1 100 ? 13.034 0.272 -19.646 1.00 88.12 100 VAL A C 1
ATOM 789 O O . VAL A 1 100 ? 12.750 -0.873 -19.301 1.00 88.12 100 VAL A O 1
ATOM 792 N N . LYS A 1 101 ? 13.915 1.026 -18.989 1.00 85.94 101 LYS A N 1
ATOM 793 C CA . LYS A 1 101 ? 14.547 0.642 -17.724 1.00 85.94 101 LYS A CA 1
ATOM 794 C C . LYS A 1 101 ? 14.102 1.612 -16.637 1.00 85.94 101 LYS A C 1
ATOM 796 O O . LYS A 1 101 ? 14.088 2.819 -16.861 1.00 85.94 101 LYS A O 1
ATOM 801 N N . LEU A 1 102 ? 13.764 1.071 -15.471 1.00 84.69 102 LEU A N 1
ATOM 802 C CA . LEU A 1 102 ? 13.457 1.816 -14.254 1.00 84.69 102 LEU A CA 1
ATOM 803 C C . LEU A 1 102 ? 14.369 1.291 -13.147 1.00 84.69 102 LEU A C 1
ATOM 805 O O . LEU A 1 102 ? 14.261 0.132 -12.752 1.00 84.69 102 LEU A O 1
ATOM 809 N N . TYR A 1 103 ? 15.261 2.141 -12.646 1.00 86.62 103 TYR A N 1
ATOM 810 C CA . TYR A 1 103 ? 16.072 1.831 -11.474 1.00 86.62 103 TYR A CA 1
ATOM 811 C C . TYR A 1 103 ? 15.388 2.425 -10.252 1.00 86.62 103 TYR A C 1
ATOM 813 O O . TYR A 1 103 ? 15.196 3.637 -10.174 1.00 86.62 103 TYR A O 1
ATOM 821 N N . GLY A 1 104 ? 14.998 1.571 -9.314 1.00 87.50 104 GLY A N 1
ATOM 822 C CA . GLY A 1 104 ? 14.359 1.977 -8.072 1.00 87.50 104 GLY A CA 1
ATOM 823 C C . GLY A 1 104 ? 15.063 1.348 -6.882 1.00 87.50 104 GLY A C 1
ATOM 824 O O . GLY A 1 104 ? 15.398 0.166 -6.918 1.00 87.50 104 GLY A O 1
ATOM 825 N N . HIS A 1 105 ? 15.262 2.131 -5.830 1.00 91.56 105 HIS A N 1
ATOM 826 C CA . HIS A 1 105 ? 15.676 1.640 -4.525 1.00 91.56 105 HIS A CA 1
ATOM 827 C C . HIS A 1 105 ? 14.673 2.120 -3.483 1.00 91.56 105 HIS A C 1
ATOM 829 O O . HIS A 1 105 ? 14.456 3.322 -3.338 1.00 91.56 105 HIS A O 1
ATOM 835 N N . GLY A 1 106 ? 14.049 1.176 -2.786 1.00 89.88 106 GLY A N 1
ATOM 836 C CA . GLY A 1 106 ? 13.050 1.460 -1.769 1.00 89.88 106 GLY A CA 1
ATOM 837 C C . GLY A 1 106 ? 13.422 0.801 -0.453 1.00 89.88 106 GLY A C 1
ATOM 838 O O . GLY A 1 106 ? 13.658 -0.406 -0.421 1.00 89.88 106 GLY A O 1
ATOM 839 N N . GLU A 1 107 ? 13.433 1.574 0.628 1.00 91.81 107 GLU A N 1
ATOM 840 C CA . GLU A 1 107 ? 13.680 1.056 1.970 1.00 91.81 107 GLU A CA 1
ATOM 841 C C . GLU A 1 107 ? 12.882 1.817 3.039 1.00 91.81 107 GLU A C 1
ATOM 843 O O . GLU A 1 107 ? 12.619 3.020 2.915 1.00 91.81 107 GLU A O 1
ATOM 848 N N . PRO A 1 108 ? 12.453 1.136 4.114 1.00 91.25 108 PRO A N 1
ATOM 849 C CA . PRO A 1 108 ? 11.895 1.820 5.264 1.00 91.25 108 PRO A CA 1
ATOM 850 C C . PRO A 1 108 ? 13.002 2.585 5.997 1.00 91.25 108 PRO A C 1
ATOM 852 O O . PRO A 1 108 ? 14.043 2.026 6.323 1.00 91.25 108 PRO A O 1
ATOM 855 N N . LEU A 1 109 ? 12.741 3.844 6.352 1.00 89.25 109 LEU A N 1
ATOM 856 C CA . LEU A 1 109 ? 13.681 4.651 7.142 1.00 89.25 109 LEU A CA 1
ATOM 857 C C . LEU A 1 109 ? 13.901 4.092 8.556 1.00 89.25 109 LEU A C 1
ATOM 859 O O . LEU A 1 109 ? 14.851 4.467 9.239 1.00 89.25 109 LEU A O 1
ATOM 863 N N . ASP A 1 110 ? 12.990 3.240 9.028 1.00 88.12 110 ASP A N 1
ATOM 864 C CA . ASP A 1 110 ? 13.118 2.552 10.300 1.00 88.12 110 ASP A CA 1
ATOM 865 C C . ASP A 1 110 ? 12.367 1.216 10.318 1.00 88.12 110 ASP A C 1
ATOM 867 O O . ASP A 1 110 ? 11.224 1.126 9.871 1.00 88.12 110 ASP A O 1
ATOM 871 N N . ASN A 1 111 ? 12.964 0.192 10.937 1.00 85.31 111 ASN A N 1
ATOM 872 C CA . ASN A 1 111 ? 12.362 -1.147 11.048 1.00 85.31 111 ASN A CA 1
ATOM 873 C C . ASN A 1 111 ? 11.017 -1.153 11.792 1.00 85.31 111 ASN A C 1
ATOM 875 O O . ASN A 1 111 ? 10.199 -2.043 11.594 1.00 85.31 111 ASN A O 1
ATOM 879 N N . ASN A 1 112 ? 10.761 -0.145 12.631 1.00 88.25 112 ASN A N 1
ATOM 880 C CA . ASN A 1 112 ? 9.526 -0.030 13.406 1.00 88.25 112 ASN A CA 1
ATOM 881 C C . ASN A 1 112 ? 8.405 0.731 12.673 1.00 88.25 112 ASN A C 1
ATOM 883 O O . ASN A 1 112 ? 7.315 0.881 13.248 1.00 88.25 112 ASN A O 1
ATOM 887 N N . ALA A 1 113 ? 8.662 1.266 11.472 1.00 86.19 113 ALA A N 1
ATOM 888 C CA . ALA A 1 113 ? 7.684 2.029 10.692 1.00 86.19 113 ALA A CA 1
ATOM 889 C C . ALA A 1 113 ? 6.683 1.153 9.951 1.00 86.19 113 ALA A C 1
ATOM 891 O O . ALA A 1 113 ? 5.590 1.641 9.672 1.00 86.19 113 ALA A O 1
ATOM 892 N N . PHE A 1 114 ? 7.039 -0.097 9.661 1.00 91.81 114 PHE A N 1
ATOM 893 C CA . PHE A 1 114 ? 6.198 -1.042 8.939 1.00 91.81 114 PHE A CA 1
ATOM 894 C C . PHE A 1 114 ? 6.041 -2.323 9.748 1.00 91.81 114 PHE A C 1
ATOM 896 O O . PHE A 1 114 ? 6.977 -2.799 10.382 1.00 91.81 114 PHE A O 1
ATOM 903 N N . VAL A 1 115 ? 4.832 -2.861 9.740 1.00 91.69 115 VAL A N 1
ATOM 904 C CA . VAL A 1 115 ? 4.457 -4.101 10.402 1.00 91.69 115 VAL A CA 1
ATOM 905 C C . VAL A 1 115 ? 3.830 -4.994 9.352 1.00 91.69 115 VAL A C 1
ATOM 907 O O . VAL A 1 115 ? 2.864 -4.610 8.693 1.00 91.69 115 VAL A O 1
ATOM 910 N N . TYR A 1 116 ? 4.390 -6.187 9.213 1.00 91.94 116 TYR A N 1
ATOM 911 C CA . TYR A 1 116 ? 3.804 -7.245 8.414 1.00 91.94 116 TYR A CA 1
ATOM 912 C C . TYR A 1 116 ? 2.879 -8.065 9.307 1.00 91.94 116 TYR A C 1
ATOM 914 O O . TYR A 1 116 ? 3.339 -8.732 10.232 1.00 91.94 116 TYR A O 1
ATOM 922 N N . ALA A 1 117 ? 1.578 -7.946 9.071 1.00 90.00 117 ALA A N 1
ATOM 923 C CA . ALA A 1 117 ? 0.542 -8.538 9.896 1.00 90.00 117 ALA A CA 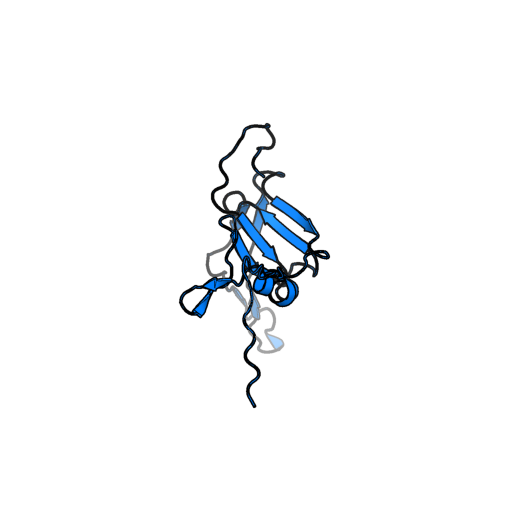1
ATOM 924 C C . ALA A 1 117 ? -0.174 -9.668 9.152 1.00 90.00 117 ALA A C 1
ATOM 926 O O . ALA A 1 117 ? -0.412 -9.599 7.943 1.00 90.00 117 ALA A O 1
ATOM 927 N N . ASP A 1 118 ? -0.545 -10.694 9.908 1.00 90.94 118 ASP A N 1
ATOM 928 C CA . ASP A 1 118 ? -1.454 -11.740 9.460 1.00 90.94 118 ASP A CA 1
ATOM 929 C C . ASP A 1 118 ? -2.903 -11.271 9.680 1.00 90.94 118 ASP A C 1
ATOM 931 O O . ASP A 1 118 ? -3.272 -10.865 10.782 1.00 90.94 118 ASP A O 1
ATOM 935 N N . ILE A 1 119 ? -3.702 -11.287 8.613 1.00 86.62 119 ILE A N 1
ATOM 936 C CA . ILE A 1 119 ? -5.125 -10.911 8.593 1.00 86.62 119 ILE A CA 1
ATOM 937 C C . ILE A 1 119 ? -6.016 -12.093 8.176 1.00 86.62 119 ILE A C 1
ATOM 939 O O . ILE A 1 119 ? -7.166 -11.912 7.766 1.00 86.62 119 ILE A O 1
ATOM 943 N N . SER A 1 120 ? -5.502 -13.323 8.242 1.00 84.88 120 SER A N 1
ATOM 944 C CA . SER A 1 120 ? -6.269 -14.539 7.953 1.00 84.88 120 SER A CA 1
ATOM 945 C C . SER A 1 120 ? -7.500 -14.663 8.854 1.00 84.88 120 SER A C 1
ATOM 947 O O . SER A 1 120 ? -8.586 -14.941 8.352 1.00 84.88 120 SER A O 1
ATOM 949 N N . GLY A 1 121 ? -7.349 -14.355 10.144 1.00 80.75 121 GLY A N 1
ATOM 950 C CA . GLY A 1 121 ? -8.424 -14.352 11.138 1.00 80.75 121 GLY A CA 1
ATOM 951 C C . GLY A 1 121 ? -9.274 -13.080 11.179 1.00 80.75 121 GLY A C 1
ATOM 952 O O . GLY A 1 121 ? -10.024 -12.903 12.134 1.00 80.75 121 GLY A O 1
ATOM 953 N N . LEU A 1 122 ? -9.150 -12.167 10.207 1.00 76.50 122 LEU A N 1
ATOM 954 C CA . LEU A 1 122 ? -9.971 -10.956 10.177 1.00 76.50 122 LEU A CA 1
ATOM 955 C C . LEU A 1 122 ? -11.416 -11.332 9.819 1.00 76.50 122 LEU A C 1
ATOM 957 O O . LEU A 1 122 ? -11.695 -11.767 8.700 1.00 76.50 122 LEU A O 1
ATOM 961 N N . ILE A 1 123 ? -12.322 -11.172 10.780 1.00 74.19 123 ILE A N 1
ATOM 962 C CA . ILE A 1 123 ? -13.751 -11.457 10.625 1.00 74.19 123 ILE A CA 1
ATOM 963 C C . ILE A 1 123 ? -14.457 -10.152 10.225 1.00 74.19 123 ILE A C 1
ATOM 965 O O . ILE A 1 123 ? -14.120 -9.100 10.780 1.00 74.19 123 ILE A O 1
ATOM 969 N N . PRO A 1 124 ? -15.426 -10.182 9.290 1.00 65.19 124 PRO A N 1
ATOM 970 C CA . PRO A 1 124 ? -16.258 -9.021 8.995 1.00 65.19 124 PRO A CA 1
ATOM 971 C C . PRO A 1 124 ? -16.904 -8.463 10.268 1.00 65.19 124 PRO A C 1
ATOM 973 O O . PRO A 1 124 ? -17.374 -9.224 11.117 1.00 65.19 124 PRO A O 1
ATOM 976 N N . ALA A 1 125 ? -16.942 -7.137 10.405 1.00 64.69 125 ALA A N 1
ATOM 977 C CA . ALA A 1 125 ? -17.605 -6.500 11.535 1.00 64.69 125 ALA A CA 1
ATOM 978 C C . ALA A 1 125 ? -19.121 -6.741 11.443 1.00 64.69 125 ALA A C 1
ATOM 980 O O . ALA A 1 125 ? -19.800 -6.199 10.573 1.00 64.69 125 ALA A O 1
ATOM 981 N N . VAL A 1 126 ? -19.660 -7.572 12.336 1.00 61.97 126 VAL A N 1
ATOM 982 C CA . VAL A 1 126 ? -21.107 -7.763 12.468 1.00 61.97 126 VAL A CA 1
ATOM 983 C C . VAL A 1 126 ? -21.626 -6.703 13.432 1.00 61.97 126 VAL A C 1
ATOM 985 O O . VAL A 1 126 ? -21.365 -6.767 14.632 1.00 61.97 126 VAL A O 1
ATOM 988 N N . HIS A 1 127 ? -22.354 -5.710 12.923 1.00 57.91 127 HIS A N 1
ATOM 989 C CA . HIS A 1 127 ? -23.056 -4.756 13.779 1.00 57.91 127 HIS A CA 1
ATOM 990 C C . HIS A 1 127 ? -24.256 -5.449 14.436 1.00 57.91 127 HIS A C 1
ATOM 992 O O . HIS A 1 127 ? -25.311 -5.603 13.825 1.00 57.91 127 HIS A O 1
ATOM 998 N N . THR A 1 128 ? -24.105 -5.880 15.687 1.00 56.19 128 THR A N 1
ATOM 999 C CA . THR A 1 128 ? -25.236 -6.322 16.509 1.00 56.19 128 THR A CA 1
ATOM 1000 C C . THR A 1 128 ? -26.057 -5.110 16.921 1.00 56.19 128 THR A C 1
ATOM 1002 O O . THR A 1 128 ? -25.586 -4.259 17.675 1.00 56.19 128 THR A O 1
ATOM 1005 N N . VAL A 1 129 ? -27.289 -5.025 16.423 1.00 57.94 129 VAL A N 1
ATOM 1006 C CA . VAL A 1 129 ? -28.252 -4.019 16.872 1.00 57.94 129 VAL A CA 1
ATOM 1007 C C . VAL A 1 129 ? -28.796 -4.477 18.224 1.00 57.94 129 VAL A C 1
ATOM 1009 O O . VAL A 1 129 ? -29.550 -5.443 18.297 1.00 57.94 129 VAL A O 1
ATOM 1012 N N . SER A 1 130 ? -28.370 -3.812 19.297 1.00 59.78 130 SER A N 1
ATOM 1013 C CA . SER A 1 130 ? -28.968 -3.962 20.625 1.00 59.78 130 SER A CA 1
ATOM 1014 C C . SER A 1 130 ? -30.164 -3.026 20.719 1.00 59.78 130 SER A C 1
ATOM 1016 O O . SER A 1 130 ? -30.023 -1.825 20.485 1.00 59.78 130 SER A O 1
ATOM 1018 N N . ILE A 1 131 ? -31.338 -3.570 21.030 1.00 62.09 131 ILE A N 1
ATOM 1019 C CA . ILE A 1 131 ? -32.546 -2.781 21.265 1.00 62.09 131 ILE A CA 1
ATOM 1020 C C . ILE A 1 131 ? -32.690 -2.636 22.779 1.00 62.09 131 ILE A C 1
ATOM 1022 O O . ILE A 1 131 ? -33.086 -3.584 23.452 1.00 62.09 131 ILE A O 1
ATOM 1026 N N . ASP A 1 132 ? -32.396 -1.455 23.317 1.00 52.91 132 ASP A N 1
ATOM 1027 C CA . ASP A 1 132 ? -32.729 -1.129 24.707 1.00 52.91 132 ASP A CA 1
ATOM 1028 C C . ASP A 1 132 ? -34.203 -0.683 24.766 1.00 52.91 132 ASP A C 1
ATOM 1030 O O . ASP A 1 132 ? -34.514 0.506 24.819 1.00 52.91 132 ASP A O 1
ATOM 1034 N N . GLY A 1 133 ? -35.139 -1.638 24.668 1.00 66.12 133 GLY A N 1
ATOM 1035 C CA . GLY A 1 133 ? -36.578 -1.359 24.745 1.00 66.12 133 GLY A CA 1
ATOM 1036 C C . GLY A 1 133 ? -37.502 -2.538 24.413 1.00 66.12 133 GLY A C 1
ATOM 1037 O O . GLY A 1 133 ? -37.077 -3.565 23.890 1.00 66.12 133 GLY A O 1
ATOM 1038 N N . VAL A 1 134 ? -38.797 -2.384 24.720 1.00 62.31 134 VAL A N 1
ATOM 1039 C CA . VAL A 1 134 ? -39.847 -3.365 24.392 1.00 62.31 134 VAL A CA 1
ATOM 1040 C C . VAL A 1 134 ? -40.197 -3.259 22.906 1.00 62.31 134 VAL A C 1
ATOM 1042 O O . VAL A 1 134 ? -40.687 -2.224 22.455 1.00 62.31 134 VAL A O 1
ATOM 1045 N N . VAL A 1 135 ? -39.969 -4.330 22.144 1.00 61.72 135 VAL A N 1
ATOM 1046 C CA . VAL A 1 135 ? -40.366 -4.421 20.732 1.00 61.72 135 VAL A CA 1
ATOM 1047 C C . VAL A 1 135 ? -41.858 -4.740 20.662 1.00 61.72 135 VAL A C 1
ATOM 1049 O O . VAL A 1 135 ? -42.279 -5.830 21.041 1.00 61.72 135 VAL A O 1
ATOM 1052 N N . GLN A 1 136 ? -42.670 -3.798 20.180 1.00 58.44 136 GLN A N 1
ATOM 1053 C CA . GLN A 1 136 ? -44.065 -4.074 19.835 1.00 58.44 136 GLN A CA 1
ATOM 1054 C C . GLN A 1 136 ? -44.118 -4.642 18.413 1.00 58.44 136 GLN A C 1
ATOM 1056 O O . GLN A 1 136 ? -44.007 -3.904 17.436 1.00 58.44 136 GLN A O 1
ATOM 1061 N N . THR A 1 137 ? -44.254 -5.960 18.288 1.00 63.81 137 THR A N 1
ATOM 1062 C CA . THR A 1 137 ? -44.560 -6.618 17.014 1.00 63.81 137 THR A CA 1
ATOM 1063 C C . THR A 1 137 ? -46.043 -6.442 16.690 1.00 63.81 137 THR A C 1
ATOM 1065 O O . THR A 1 137 ? -46.893 -6.857 17.473 1.00 63.81 137 THR A O 1
ATOM 1068 N N . GLN A 1 138 ? -46.363 -5.846 15.538 1.00 57.56 138 GLN A N 1
ATOM 1069 C CA . GLN A 1 138 ? -47.696 -5.967 14.942 1.00 57.56 138 GLN A CA 1
ATOM 1070 C C . GLN A 1 138 ? -47.680 -7.120 13.936 1.00 57.56 138 GLN A C 1
ATOM 1072 O O . GLN A 1 138 ? -46.905 -7.096 12.980 1.00 57.56 138 GLN A O 1
ATOM 1077 N N . GLU A 1 139 ? -48.522 -8.129 14.163 1.00 48.84 139 GLU A N 1
ATOM 1078 C CA . GLU A 1 139 ? -48.892 -9.088 13.122 1.00 48.84 139 GLU A CA 1
ATOM 1079 C C . GLU A 1 139 ? -49.693 -8.347 12.050 1.00 48.84 139 GLU A C 1
ATOM 1081 O O . GLU A 1 139 ? -50.730 -7.747 12.334 1.00 48.84 139 GLU A O 1
ATOM 1086 N N . VAL A 1 140 ? -49.190 -8.369 10.817 1.00 57.03 140 VAL A N 1
ATOM 1087 C CA . VAL A 1 140 ? -49.955 -7.943 9.647 1.00 57.03 140 VAL A CA 1
ATOM 1088 C C . VAL A 1 140 ? -50.790 -9.146 9.214 1.00 57.03 140 VAL A C 1
ATOM 1090 O O . VAL A 1 140 ? -50.232 -10.131 8.731 1.00 57.03 140 VAL A O 1
ATOM 1093 N N . VAL A 1 141 ? -52.099 -9.064 9.467 1.00 52.56 141 VAL A N 1
ATOM 1094 C CA . VAL A 1 141 ? -53.129 -9.992 8.965 1.00 52.56 141 VAL A CA 1
ATOM 1095 C C . VAL A 1 141 ? -53.443 -9.678 7.508 1.00 52.56 141 VAL A C 1
ATOM 1097 O O . VAL A 1 141 ? -53.556 -8.472 7.188 1.00 52.56 141 VAL A O 1
#

Organism: NCBI:txid1076179

Foldseek 3Di:
DQAFPVRDGDDQQEKEKEAAPVCCVPFQFLQQWDQDPVRDTDTPNDPGHYHYDHDNPHDHQKMKIFRPVQKDKDKPADPVFDWDWDCPPCVVVRDIDIDTDIDMDMDGNGPVGMDIDGRNVRHRDDDDDDDPDDDDDDDDD